Protein AF-A0A2E0N945-F1 (afdb_monomer_lite)

Sequence (122 aa):
MSPGILEIAKEKDNEEEGYLEIEIYKDLEFWKGAGVPIISSIPFAFLVLLLTGYENGNFVVSCFCFFFLWVLIGLSLAINTQIIKRKRYSLGSYISTILGIIIGVALGYYYVSYIFSISGWN

Structure (mmCIF, N/CA/C/O backbone):
data_AF-A0A2E0N945-F1
#
_entry.id   AF-A0A2E0N945-F1
#
loop_
_atom_site.group_PDB
_atom_site.id
_atom_site.type_symbol
_atom_site.label_atom_id
_atom_site.label_alt_id
_atom_site.label_comp_id
_atom_site.label_asym_id
_atom_site.label_entity_id
_atom_site.label_seq_id
_atom_site.pdbx_PDB_ins_code
_atom_site.Cartn_x
_atom_site.Cartn_y
_atom_site.Cartn_z
_atom_site.occupancy
_atom_site.B_iso_or_equiv
_atom_site.auth_seq_id
_atom_site.auth_comp_id
_atom_site.auth_asym_id
_atom_site.auth_atom_id
_atom_site.pdbx_PDB_model_num
ATOM 1 N N . MET A 1 1 ? -10.933 -39.218 40.036 1.00 40.75 1 MET A N 1
ATOM 2 C CA . MET A 1 1 ? -11.169 -38.839 38.626 1.00 40.75 1 MET A CA 1
ATOM 3 C C . MET A 1 1 ? -12.228 -37.752 38.633 1.00 40.75 1 MET A C 1
ATOM 5 O O . MET A 1 1 ? -13.328 -38.019 39.092 1.00 40.75 1 MET A O 1
ATOM 9 N N . SER A 1 2 ? -11.845 -36.514 38.304 1.00 38.84 2 SER A N 1
ATOM 10 C CA . SER A 1 2 ? -12.703 -35.329 38.456 1.00 38.84 2 SER A CA 1
ATOM 11 C C . SER A 1 2 ? -13.661 -35.199 37.256 1.00 38.84 2 SER A C 1
ATOM 13 O O . SER A 1 2 ? -13.168 -35.215 36.127 1.00 38.84 2 SER A O 1
ATOM 15 N N . PRO A 1 3 ? -14.986 -35.058 37.459 1.00 44.75 3 PRO A N 1
ATOM 16 C CA . PRO A 1 3 ? -15.984 -34.954 36.385 1.00 44.75 3 PRO A CA 1
ATOM 17 C C . PRO A 1 3 ? -15.936 -33.642 35.578 1.00 44.75 3 PRO A C 1
ATOM 19 O O . PRO A 1 3 ? -16.658 -33.506 34.595 1.00 44.75 3 PRO A O 1
ATOM 22 N N . GLY A 1 4 ? -15.081 -32.685 35.953 1.00 41.41 4 GLY A N 1
ATOM 23 C CA . GLY A 1 4 ? -15.126 -31.310 35.438 1.00 41.41 4 GLY A CA 1
ATOM 24 C C . GLY A 1 4 ? -14.756 -31.102 33.963 1.00 41.41 4 GLY A C 1
ATOM 25 O O . GLY A 1 4 ? -14.899 -29.993 33.470 1.00 41.41 4 GLY A O 1
ATOM 26 N N . ILE A 1 5 ? -14.288 -32.125 33.237 1.00 47.28 5 ILE A N 1
ATOM 27 C CA . ILE A 1 5 ? -13.964 -31.989 31.801 1.00 47.28 5 ILE A CA 1
ATOM 28 C C . ILE A 1 5 ? -15.195 -32.262 30.921 1.00 47.28 5 ILE A C 1
ATOM 30 O O . ILE A 1 5 ? -15.316 -31.690 29.840 1.00 47.28 5 ILE A O 1
ATOM 34 N N . LEU A 1 6 ? -16.138 -33.094 31.379 1.00 39.12 6 LEU A N 1
ATOM 35 C CA . LEU A 1 6 ? -17.299 -33.476 30.565 1.00 39.12 6 LEU A CA 1
ATOM 36 C C . LEU A 1 6 ? -18.393 -32.397 30.530 1.00 39.12 6 LEU A C 1
ATOM 38 O O . LEU A 1 6 ? -19.200 -32.379 29.604 1.00 39.12 6 LEU A O 1
ATOM 42 N N . GLU A 1 7 ? -18.420 -31.509 31.524 1.00 43.19 7 GLU A N 1
ATOM 43 C CA . GLU A 1 7 ? -19.418 -30.437 31.633 1.00 43.19 7 GLU A CA 1
ATOM 44 C C . GLU A 1 7 ? -19.083 -29.257 30.707 1.00 43.19 7 GLU A C 1
ATOM 46 O O . GLU A 1 7 ? -19.961 -28.738 30.026 1.00 43.19 7 GLU A O 1
ATOM 51 N N . ILE A 1 8 ? -17.793 -28.938 30.543 1.00 47.44 8 ILE A N 1
ATOM 52 C CA . ILE A 1 8 ? -17.321 -27.870 29.640 1.00 47.44 8 ILE A CA 1
ATOM 53 C C . ILE A 1 8 ? -17.522 -28.251 28.160 1.00 47.44 8 ILE A C 1
ATOM 55 O O . ILE A 1 8 ? -17.631 -27.386 27.293 1.00 47.44 8 ILE A O 1
ATOM 59 N N . ALA A 1 9 ? -17.591 -29.550 27.852 1.00 47.31 9 ALA A N 1
ATOM 60 C CA . ALA A 1 9 ? -17.848 -30.026 26.495 1.00 47.31 9 ALA A CA 1
ATOM 61 C C . ALA A 1 9 ? -19.339 -29.989 26.114 1.00 47.31 9 ALA A C 1
ATOM 63 O O . ALA A 1 9 ? -19.650 -29.878 24.935 1.00 47.31 9 ALA A O 1
ATOM 64 N N . LYS A 1 10 ? -20.260 -30.063 27.086 1.00 39.56 10 LYS A N 1
ATOM 65 C CA . LYS A 1 10 ? -21.708 -30.134 26.821 1.00 39.56 10 LYS A CA 1
ATOM 66 C C . LYS A 1 10 ? -22.397 -28.781 26.673 1.00 39.56 10 LYS A C 1
ATOM 68 O O . LYS A 1 10 ? -23.490 -28.731 26.123 1.00 39.56 10 LYS A O 1
ATOM 73 N N . GLU A 1 11 ? -21.770 -27.699 27.116 1.00 42.91 11 GLU A N 1
ATOM 74 C CA . GLU A 1 11 ? -22.330 -26.347 26.980 1.00 42.91 11 GLU A CA 1
ATOM 75 C C . GLU A 1 11 ? -21.964 -25.682 25.641 1.00 42.91 11 GLU A C 1
ATOM 77 O O . GLU A 1 11 ? -22.451 -24.605 25.320 1.00 42.91 11 GLU A O 1
ATOM 82 N N . LYS A 1 12 ? -21.127 -26.338 24.824 1.00 45.56 12 LYS A N 1
ATOM 83 C CA . LYS A 1 12 ? -20.633 -25.799 23.548 1.00 45.56 12 LYS A CA 1
ATOM 84 C C . LYS A 1 12 ? -21.355 -26.320 22.301 1.00 45.56 12 LYS A C 1
ATOM 86 O O . LYS A 1 12 ? -20.920 -26.013 21.198 1.00 45.56 12 LYS A O 1
ATOM 91 N N . ASP A 1 13 ? -22.427 -27.084 22.496 1.00 44.97 13 ASP A N 1
ATOM 92 C CA . ASP A 1 13 ? -23.216 -27.739 21.440 1.00 44.97 13 ASP A CA 1
ATOM 93 C C . ASP A 1 13 ? -24.626 -27.131 21.282 1.00 44.97 13 ASP A C 1
ATOM 95 O O . ASP A 1 13 ? -25.481 -27.724 20.630 1.00 44.97 13 ASP A O 1
ATOM 99 N N . ASN A 1 14 ? -24.914 -25.972 21.902 1.00 43.16 14 ASN A N 1
ATOM 100 C CA . ASN A 1 14 ? -26.288 -25.452 21.968 1.00 43.16 14 ASN A CA 1
ATOM 101 C C . ASN A 1 14 ? -26.446 -23.924 21.892 1.00 43.16 14 ASN A C 1
ATOM 103 O O . ASN A 1 14 ? -27.389 -23.372 22.452 1.00 43.16 14 ASN A O 1
ATOM 107 N N . GLU A 1 15 ? -25.564 -23.240 21.172 1.00 43.94 15 GLU A N 1
ATOM 108 C CA . GLU A 1 15 ? -25.871 -21.918 20.626 1.00 43.94 15 GLU A CA 1
ATOM 109 C C . GLU A 1 15 ? -25.435 -21.941 19.172 1.00 43.94 15 GLU A C 1
ATOM 111 O O . GLU A 1 15 ? -24.244 -21.932 18.881 1.00 43.94 15 GLU A O 1
ATOM 116 N N . GLU A 1 16 ? -26.439 -22.114 18.313 1.00 42.50 16 GLU A N 1
ATOM 117 C CA . GLU A 1 16 ? -26.499 -21.721 16.911 1.00 42.50 16 GLU A CA 1
ATOM 118 C C . GLU A 1 16 ? -25.143 -21.615 16.206 1.00 42.50 16 GLU A C 1
ATOM 120 O O . GLU A 1 16 ? -24.339 -20.718 16.460 1.00 42.50 16 GLU A O 1
ATOM 125 N N . GLU A 1 17 ? -24.957 -22.473 15.205 1.00 39.47 17 GLU A N 1
ATOM 126 C CA . GLU A 1 17 ? -24.074 -22.238 14.065 1.00 39.47 17 GLU A CA 1
ATOM 127 C C . GLU A 1 17 ? -24.497 -20.955 13.315 1.00 39.47 17 GLU A C 1
ATOM 129 O O . GLU A 1 17 ? -24.855 -20.962 12.140 1.00 39.47 17 GLU A O 1
ATOM 134 N N . GLY A 1 18 ? -24.452 -19.809 13.990 1.00 42.94 18 GLY A N 1
ATOM 135 C CA . GLY A 1 18 ? -24.332 -18.500 13.402 1.00 42.94 18 GLY A CA 1
ATOM 136 C C . GLY A 1 18 ? -22.930 -18.439 12.840 1.00 42.94 18 GLY A C 1
ATOM 137 O O . GLY A 1 18 ? -22.026 -17.856 13.443 1.00 42.94 18 GLY A O 1
ATOM 138 N N . TYR A 1 19 ? -22.740 -19.070 11.676 1.00 43.53 19 TYR A N 1
ATOM 139 C CA . TYR A 1 19 ? -21.754 -18.606 10.718 1.00 43.53 19 TYR A CA 1
ATOM 140 C C . TYR A 1 19 ? -21.864 -17.096 10.758 1.00 43.53 19 TYR A C 1
ATOM 142 O O . TYR A 1 19 ? -22.911 -16.550 10.423 1.00 43.53 19 TYR A O 1
ATOM 150 N N . LEU A 1 20 ? -20.840 -16.455 11.314 1.00 47.84 20 LEU A N 1
ATOM 151 C CA . LEU A 1 20 ? -20.710 -15.017 11.352 1.00 47.84 20 LEU A CA 1
ATOM 152 C C . LEU A 1 20 ? -20.898 -14.552 9.904 1.00 47.84 20 LEU A C 1
ATOM 154 O O . LEU A 1 20 ? -19.946 -14.528 9.126 1.00 47.84 20 LEU A O 1
ATOM 158 N N . GLU A 1 21 ? -22.131 -14.207 9.533 1.00 48.84 21 GLU A N 1
ATOM 159 C CA . GLU A 1 21 ? -22.450 -13.349 8.410 1.00 48.84 21 GLU A CA 1
ATOM 160 C C . GLU A 1 21 ? -21.884 -12.000 8.820 1.00 48.84 21 GLU A C 1
ATOM 162 O O . GLU A 1 21 ? -22.565 -11.087 9.284 1.00 48.84 21 GLU A O 1
ATOM 167 N N . ILE A 1 22 ? -20.558 -11.897 8.762 1.00 55.62 22 ILE A N 1
ATOM 168 C CA . ILE A 1 22 ? -19.902 -10.623 8.877 1.00 55.62 22 ILE A CA 1
ATOM 169 C C . ILE A 1 22 ? -20.334 -9.926 7.594 1.00 55.62 22 ILE A C 1
ATOM 171 O O . ILE A 1 22 ? -19.796 -10.192 6.519 1.00 55.62 22 ILE A O 1
ATOM 175 N N . GLU A 1 23 ? -21.336 -9.053 7.689 1.00 60.72 23 GLU A N 1
ATOM 176 C CA . GLU A 1 23 ? -21.719 -8.126 6.625 1.00 60.72 23 GLU A CA 1
ATOM 177 C C . GLU A 1 23 ? -20.600 -7.081 6.423 1.00 60.72 23 GLU A C 1
ATOM 179 O O . GLU A 1 23 ? -20.831 -5.874 6.432 1.00 60.72 23 GLU A O 1
ATOM 184 N N . ILE A 1 24 ? -19.353 -7.537 6.239 1.00 60.34 24 ILE A N 1
ATOM 185 C CA . ILE A 1 24 ? -18.162 -6.729 5.951 1.00 60.34 24 ILE A CA 1
ATOM 186 C C . ILE A 1 24 ? -18.453 -5.819 4.757 1.00 60.34 24 ILE A C 1
ATOM 188 O O . ILE A 1 24 ? -18.021 -4.671 4.729 1.00 60.34 24 ILE A O 1
ATOM 192 N N . TYR A 1 25 ? -19.253 -6.303 3.800 1.00 62.38 25 TYR A N 1
ATOM 193 C CA . TYR A 1 25 ? -19.636 -5.547 2.614 1.00 62.38 25 TYR A CA 1
ATOM 194 C C . TYR A 1 25 ? -20.489 -4.304 2.917 1.00 62.38 25 TYR A C 1
ATOM 196 O O . TYR A 1 25 ? -20.375 -3.328 2.179 1.00 62.38 25 TYR A O 1
ATOM 204 N N . LYS A 1 26 ? -21.294 -4.289 3.991 1.00 72.38 26 LYS A N 1
ATOM 205 C CA . LYS A 1 26 ? -22.070 -3.103 4.410 1.00 72.38 26 LYS A CA 1
ATOM 206 C C . LYS A 1 26 ? -21.302 -2.195 5.366 1.00 72.38 26 LYS A C 1
ATOM 208 O O . LYS A 1 26 ? -21.766 -1.097 5.677 1.00 72.38 26 LYS A O 1
ATOM 213 N N . ASP A 1 27 ? -20.141 -2.628 5.849 1.00 83.81 27 ASP A N 1
ATOM 214 C CA . ASP A 1 27 ? -19.440 -1.919 6.904 1.00 83.81 27 ASP A CA 1
ATOM 215 C C . ASP A 1 27 ? -18.589 -0.763 6.366 1.00 83.81 27 ASP A C 1
ATOM 217 O O . ASP A 1 27 ? -17.486 -0.930 5.842 1.00 83.81 27 ASP A O 1
ATOM 221 N N . LEU A 1 28 ? -19.103 0.454 6.537 1.00 87.38 28 LEU A N 1
ATOM 222 C CA . LEU A 1 28 ? -18.415 1.672 6.124 1.00 87.38 28 LEU A CA 1
ATOM 223 C C . LEU A 1 28 ? -17.062 1.859 6.834 1.00 87.38 28 LEU A C 1
ATOM 225 O O . LEU A 1 28 ? -16.128 2.386 6.230 1.00 87.38 28 LEU A O 1
ATOM 229 N N . GLU A 1 29 ? -16.933 1.478 8.108 1.00 87.19 29 GLU A N 1
ATOM 230 C CA . GLU A 1 29 ? -15.669 1.620 8.839 1.00 87.19 29 GLU A CA 1
ATOM 231 C C . GLU A 1 29 ? -14.604 0.673 8.298 1.00 87.19 29 GLU A C 1
ATOM 233 O O . GLU A 1 29 ? -13.445 1.071 8.173 1.00 87.19 29 GLU A O 1
ATOM 238 N N . PHE A 1 30 ? -15.000 -0.545 7.933 1.00 89.50 30 PHE A N 1
ATOM 239 C CA . PHE A 1 30 ? -14.137 -1.502 7.259 1.00 89.50 30 PHE A CA 1
ATOM 240 C C . PHE A 1 30 ? -13.632 -0.946 5.925 1.00 89.50 30 PHE A C 1
ATOM 242 O O . PHE A 1 30 ? -12.421 -0.881 5.707 1.00 89.50 30 PHE A O 1
ATOM 249 N N . TRP A 1 31 ? -14.536 -0.478 5.057 1.00 91.81 31 TRP A N 1
ATOM 250 C CA . TRP A 1 31 ? -14.162 0.071 3.750 1.00 91.81 31 TRP A CA 1
ATOM 251 C C . TRP A 1 31 ? -13.309 1.332 3.865 1.00 91.81 31 TRP A C 1
ATOM 253 O O . TRP A 1 31 ? -12.402 1.533 3.060 1.00 91.81 31 TRP A O 1
ATOM 263 N N . LYS A 1 32 ? -13.531 2.159 4.893 1.00 91.94 32 LYS A N 1
ATOM 264 C CA . LYS A 1 32 ? -12.640 3.282 5.212 1.00 91.94 32 LYS A CA 1
ATOM 265 C C . LYS A 1 32 ? -11.255 2.794 5.623 1.00 91.94 32 LYS A C 1
ATOM 267 O O . LYS A 1 32 ? -10.268 3.289 5.088 1.00 91.94 32 LYS A O 1
ATOM 272 N N . GLY A 1 33 ? -11.178 1.807 6.515 1.00 90.81 33 GLY A N 1
ATOM 273 C CA . GLY A 1 33 ? -9.915 1.174 6.897 1.00 90.81 33 GLY A CA 1
ATOM 274 C C . GLY A 1 33 ? -9.169 0.605 5.693 1.00 90.81 33 GLY A C 1
ATOM 275 O O . GLY A 1 33 ? -7.952 0.737 5.608 1.00 90.81 33 GLY A O 1
ATOM 276 N N . ALA A 1 34 ? -9.900 0.054 4.722 1.00 92.62 34 ALA A N 1
ATOM 277 C CA . ALA A 1 34 ? 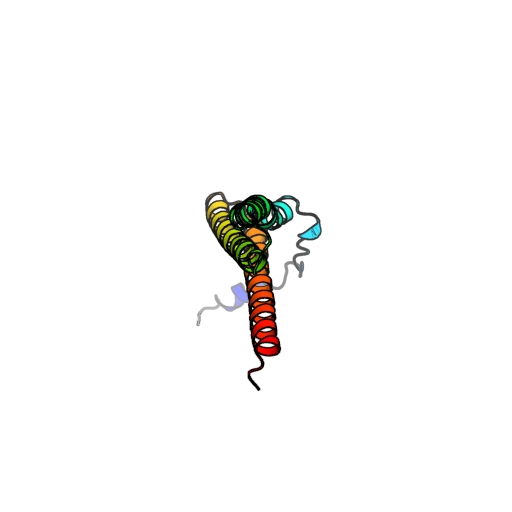-9.310 -0.495 3.514 1.00 92.62 34 ALA A CA 1
ATOM 278 C C . ALA A 1 34 ? -8.881 0.574 2.490 1.00 92.62 34 ALA A C 1
ATOM 280 O O . ALA A 1 34 ? -7.811 0.466 1.890 1.00 92.62 34 ALA A O 1
ATOM 281 N N . GLY A 1 35 ? -9.698 1.610 2.293 1.00 92.25 35 GLY A N 1
ATOM 282 C CA . GLY A 1 35 ? -9.510 2.621 1.252 1.00 92.25 35 GLY A CA 1
ATOM 283 C C . GLY A 1 35 ? -8.570 3.766 1.628 1.00 92.25 35 GLY A C 1
ATOM 284 O O . GLY A 1 35 ? -7.875 4.288 0.760 1.00 92.25 35 GLY A O 1
ATOM 285 N N . VAL A 1 36 ? -8.499 4.154 2.906 1.00 94.44 36 VAL A N 1
ATOM 286 C CA . VAL A 1 36 ? -7.639 5.266 3.357 1.00 94.44 36 VAL A CA 1
ATOM 287 C C . VAL A 1 36 ? -6.158 5.033 3.016 1.00 94.44 36 VAL A C 1
ATOM 289 O O . VAL A 1 36 ? -5.557 5.952 2.459 1.00 94.44 36 VAL A O 1
ATOM 292 N N . PRO A 1 37 ? -5.557 3.846 3.238 1.00 94.06 37 PRO A N 1
ATOM 293 C CA . PRO A 1 37 ? -4.177 3.569 2.820 1.00 94.06 37 PRO A CA 1
ATOM 294 C C . PRO A 1 37 ? -3.926 3.736 1.311 1.00 94.06 37 PRO A C 1
ATOM 296 O O . PRO A 1 37 ? -2.864 4.201 0.898 1.00 94.06 37 PRO A O 1
ATOM 299 N N . ILE A 1 38 ? -4.925 3.412 0.486 1.00 93.69 38 ILE A N 1
ATOM 300 C CA . ILE A 1 38 ? -4.849 3.496 -0.979 1.00 93.69 38 ILE A CA 1
ATOM 301 C C . ILE A 1 38 ? -4.934 4.954 -1.421 1.00 93.69 38 ILE A C 1
ATOM 303 O O . ILE A 1 38 ? -4.071 5.454 -2.128 1.00 93.69 38 ILE A O 1
ATOM 307 N N . ILE A 1 39 ? -5.969 5.670 -0.983 1.00 93.75 39 ILE A N 1
ATOM 308 C CA . ILE A 1 39 ? -6.217 7.044 -1.433 1.00 93.75 39 ILE A CA 1
ATOM 309 C C . ILE A 1 39 ? -5.107 7.977 -0.944 1.00 93.75 39 ILE A C 1
ATOM 311 O O . ILE A 1 39 ? -4.678 8.866 -1.673 1.00 93.75 39 ILE A O 1
ATOM 315 N N . SER A 1 40 ? -4.607 7.760 0.274 1.00 92.88 40 SER A N 1
ATOM 316 C CA . SER A 1 40 ? -3.553 8.598 0.857 1.00 92.88 40 SER A CA 1
ATOM 317 C C . SER A 1 40 ? -2.177 8.406 0.213 1.00 92.88 40 SER A C 1
ATOM 319 O O . SER A 1 40 ? -1.353 9.317 0.283 1.00 92.88 40 SER A O 1
ATOM 321 N N . SER A 1 41 ? -1.923 7.275 -0.454 1.00 92.56 41 SER A N 1
ATOM 322 C CA . SER A 1 41 ? -0.659 7.025 -1.160 1.00 92.56 41 SER A CA 1
ATOM 323 C C . SER A 1 41 ? -0.626 7.614 -2.580 1.00 92.56 41 SER A C 1
ATOM 325 O O . SER A 1 41 ? 0.463 7.874 -3.096 1.00 92.56 41 SER A O 1
ATOM 327 N N . ILE A 1 42 ? -1.781 7.922 -3.192 1.00 92.12 42 ILE A N 1
ATOM 328 C CA . ILE A 1 42 ? -1.871 8.493 -4.555 1.00 92.12 42 ILE A CA 1
ATOM 329 C C . ILE A 1 42 ? -1.150 9.848 -4.683 1.00 92.12 42 ILE A C 1
ATOM 331 O O . ILE A 1 42 ? -0.333 9.983 -5.597 1.00 92.12 42 ILE A O 1
ATOM 335 N N . PRO A 1 43 ? -1.376 10.854 -3.808 1.00 91.38 43 PRO A N 1
ATOM 336 C CA . PRO A 1 43 ? -0.731 12.159 -3.950 1.00 91.38 43 PRO A CA 1
ATOM 337 C C . PRO A 1 43 ? 0.792 12.074 -3.869 1.00 91.38 43 PRO A C 1
ATOM 339 O O . PRO A 1 43 ? 1.481 12.791 -4.585 1.00 91.38 43 PRO A O 1
ATOM 342 N N . PHE A 1 44 ? 1.322 11.174 -3.037 1.00 87.12 44 PHE A N 1
ATOM 343 C CA . PHE A 1 44 ? 2.762 10.954 -2.927 1.00 87.12 44 PHE A CA 1
ATOM 344 C C . PHE A 1 44 ? 3.338 10.306 -4.181 1.00 87.12 44 PHE A C 1
ATOM 346 O O . PHE A 1 44 ? 4.354 10.770 -4.690 1.00 87.12 44 PHE A O 1
ATOM 353 N N . ALA A 1 45 ? 2.686 9.270 -4.705 1.00 87.88 45 ALA A N 1
ATOM 354 C CA . ALA A 1 45 ? 3.108 8.637 -5.950 1.00 87.88 45 ALA A CA 1
ATOM 355 C C . ALA A 1 45 ? 3.107 9.640 -7.113 1.00 87.88 45 ALA A C 1
ATOM 357 O O . ALA A 1 45 ? 4.063 9.704 -7.890 1.00 87.88 45 ALA A O 1
ATOM 358 N N . PHE A 1 46 ? 2.067 10.472 -7.185 1.00 88.62 46 PHE A N 1
ATOM 359 C CA . PHE A 1 46 ? 1.948 11.525 -8.184 1.00 88.62 46 PHE A CA 1
ATOM 360 C C . PHE A 1 46 ? 3.016 12.612 -8.017 1.00 88.62 46 PHE A C 1
ATOM 362 O O . PHE A 1 46 ? 3.643 13.001 -8.997 1.00 88.62 46 PHE A O 1
ATOM 369 N N . LEU A 1 47 ? 3.285 13.054 -6.785 1.00 88.38 47 LEU A N 1
ATOM 370 C CA . LEU A 1 47 ? 4.363 13.999 -6.486 1.00 88.38 47 LEU A CA 1
ATOM 371 C C . LEU A 1 47 ? 5.719 13.449 -6.944 1.00 88.38 47 LEU A C 1
ATOM 373 O O . LEU A 1 47 ? 6.472 14.159 -7.602 1.00 88.38 47 LEU A O 1
ATOM 377 N N . VAL A 1 48 ? 6.016 12.184 -6.632 1.00 86.25 48 VAL A N 1
ATOM 378 C CA . VAL A 1 48 ? 7.256 11.528 -7.070 1.00 86.25 48 VAL A CA 1
ATOM 379 C C . VAL A 1 48 ? 7.349 11.538 -8.591 1.00 86.25 48 VAL A C 1
ATOM 381 O O . VAL A 1 48 ? 8.393 11.904 -9.110 1.00 86.25 48 VAL A O 1
ATOM 384 N N . LEU A 1 49 ? 6.262 11.221 -9.299 1.00 86.25 49 LEU A N 1
ATOM 385 C CA . LEU A 1 49 ? 6.226 11.229 -10.763 1.00 86.25 49 LEU A CA 1
ATOM 386 C C . LEU A 1 49 ? 6.438 12.630 -11.360 1.00 86.25 49 LEU A C 1
ATOM 388 O O . LEU A 1 49 ? 7.135 12.769 -12.362 1.00 86.25 49 LEU A O 1
ATOM 392 N N . LEU A 1 50 ? 5.874 13.672 -10.742 1.00 86.06 50 LEU A N 1
ATOM 393 C CA . LEU A 1 50 ? 6.103 15.059 -11.156 1.00 86.06 50 LEU A CA 1
ATOM 394 C C . LEU A 1 50 ? 7.555 15.500 -10.936 1.00 86.06 50 LEU A C 1
ATOM 396 O O . LEU A 1 50 ? 8.098 16.228 -11.761 1.00 86.06 50 LEU A O 1
ATOM 400 N N . LEU A 1 51 ? 8.172 15.075 -9.830 1.00 85.44 51 LEU A N 1
ATOM 401 C CA . LEU A 1 51 ? 9.542 15.450 -9.474 1.00 85.44 51 LEU A CA 1
ATOM 402 C C . LEU A 1 51 ? 10.592 14.712 -10.305 1.00 85.44 51 LEU A C 1
ATOM 404 O O . LEU A 1 51 ? 11.629 15.289 -10.620 1.00 85.44 51 LEU A O 1
ATOM 408 N N . THR A 1 52 ? 10.351 13.444 -10.637 1.00 79.81 52 THR A N 1
ATOM 409 C CA . THR A 1 52 ? 11.297 12.637 -11.417 1.00 79.81 52 THR A CA 1
ATOM 410 C C . THR A 1 52 ? 11.104 12.811 -12.923 1.00 79.81 52 THR A C 1
ATOM 412 O O . THR A 1 52 ? 12.054 12.624 -13.677 1.00 79.81 52 THR A O 1
ATOM 415 N N . GLY A 1 53 ? 9.927 13.259 -13.370 1.00 71.19 53 GLY A N 1
ATOM 416 C CA . GLY A 1 53 ? 9.603 13.435 -14.786 1.00 71.19 53 GLY A CA 1
ATOM 417 C C . GLY A 1 53 ? 9.232 12.114 -15.464 1.00 71.19 53 GLY A C 1
ATOM 418 O O . GLY 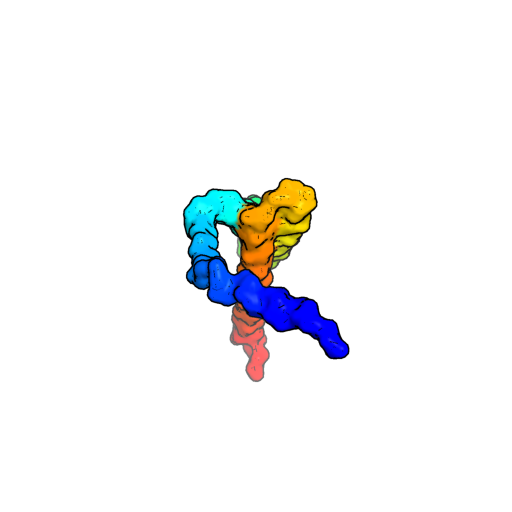A 1 53 ? 9.480 11.034 -14.939 1.00 71.19 53 GLY A O 1
ATOM 419 N N . TYR A 1 54 ? 8.610 12.169 -16.643 1.00 67.25 54 TYR A N 1
ATOM 420 C CA . TYR A 1 54 ? 8.082 10.966 -17.312 1.00 67.25 54 TYR A CA 1
ATOM 421 C C . TYR A 1 54 ? 9.135 10.179 -18.118 1.00 67.25 54 TYR A C 1
ATOM 423 O O . TYR A 1 54 ? 8.921 9.018 -18.466 1.00 67.25 54 TYR A O 1
ATOM 431 N N . GLU A 1 55 ? 10.285 10.781 -18.413 1.00 61.53 55 GLU A N 1
ATOM 432 C CA . GLU A 1 55 ? 11.305 10.170 -19.267 1.00 61.53 55 GLU A CA 1
ATOM 433 C C . GLU A 1 55 ? 12.167 9.167 -18.475 1.00 61.53 55 GLU A C 1
ATOM 435 O O . GLU A 1 55 ? 12.738 9.512 -17.447 1.00 61.53 55 GLU A O 1
ATOM 440 N N . ASN A 1 56 ? 12.286 7.927 -18.972 1.00 53.78 56 ASN A N 1
ATOM 441 C CA . ASN A 1 56 ? 13.207 6.868 -18.505 1.00 53.78 56 ASN A CA 1
ATOM 442 C C . ASN A 1 56 ? 12.860 6.103 -17.208 1.00 53.78 56 ASN A C 1
ATOM 444 O O . ASN A 1 56 ? 13.680 5.986 -16.303 1.00 53.78 56 ASN A O 1
ATOM 448 N N . GLY A 1 57 ? 11.682 5.472 -17.122 1.00 59.66 57 GLY A N 1
ATOM 449 C CA . GLY A 1 57 ? 11.426 4.451 -16.082 1.00 59.66 57 GLY A CA 1
ATOM 450 C C . GLY A 1 57 ? 11.042 4.997 -14.700 1.00 59.66 57 GLY A C 1
ATOM 451 O O . GLY A 1 57 ? 10.790 4.231 -13.772 1.00 59.66 57 GLY A O 1
ATOM 452 N N . ASN A 1 58 ? 10.879 6.311 -14.580 1.00 70.56 58 ASN A N 1
ATOM 453 C CA . ASN A 1 58 ? 10.417 7.010 -13.378 1.00 70.56 58 ASN A CA 1
ATOM 454 C C . ASN A 1 58 ? 9.006 6.614 -12.913 1.00 70.56 58 ASN A C 1
ATOM 456 O O . ASN A 1 58 ? 8.669 6.739 -11.733 1.00 70.56 58 ASN A O 1
ATOM 460 N N . PHE A 1 59 ? 8.202 6.051 -13.818 1.00 77.62 59 PHE A N 1
ATOM 461 C CA . PHE A 1 59 ? 6.925 5.428 -13.478 1.00 77.62 59 PHE A CA 1
ATOM 462 C C . PHE A 1 59 ? 7.090 4.235 -12.523 1.00 77.62 59 PHE A C 1
ATOM 464 O O . PHE A 1 59 ? 6.274 4.057 -11.621 1.00 77.62 59 PHE A O 1
ATOM 471 N N . VAL A 1 60 ? 8.168 3.454 -12.663 1.00 81.19 60 VAL A N 1
ATOM 472 C CA . VAL A 1 60 ? 8.455 2.305 -11.787 1.00 81.19 60 VAL A CA 1
ATOM 473 C C . VAL A 1 60 ? 8.760 2.784 -10.370 1.00 81.19 60 VAL A C 1
ATOM 475 O O . VAL A 1 60 ? 8.242 2.224 -9.406 1.00 81.19 60 VAL A O 1
A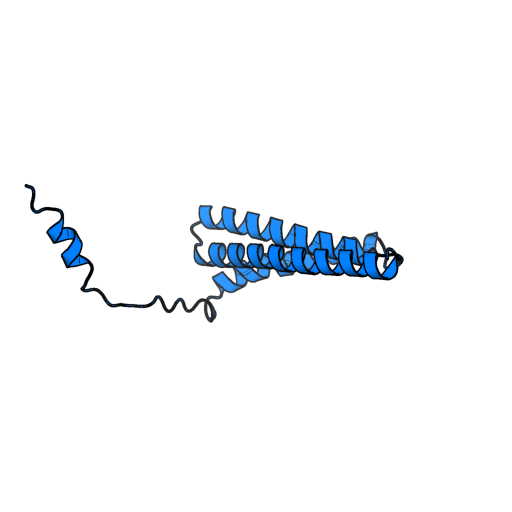TOM 478 N N . VAL A 1 61 ? 9.537 3.863 -10.240 1.00 82.62 61 VAL A N 1
ATOM 479 C CA . VAL A 1 61 ? 9.860 4.481 -8.945 1.00 82.62 61 VAL A CA 1
ATOM 480 C C . VAL A 1 61 ? 8.599 5.033 -8.279 1.00 82.62 61 VAL A C 1
ATOM 482 O O . VAL A 1 61 ? 8.353 4.755 -7.109 1.00 82.62 61 VAL A O 1
ATOM 485 N N . SER A 1 62 ? 7.754 5.744 -9.031 1.00 87.50 62 SER A N 1
ATOM 486 C CA . SER A 1 62 ? 6.461 6.238 -8.537 1.00 87.50 62 SER A CA 1
ATOM 487 C C . SER A 1 62 ? 5.545 5.096 -8.073 1.00 87.50 62 SER A C 1
ATOM 489 O O . SER A 1 62 ? 4.988 5.164 -6.975 1.00 87.50 62 SER A O 1
ATOM 491 N N . CYS A 1 63 ? 5.456 4.006 -8.844 1.00 86.88 63 CYS A N 1
ATOM 492 C CA . CYS A 1 63 ? 4.705 2.810 -8.458 1.00 86.88 63 CYS A CA 1
ATOM 493 C C . CYS A 1 63 ? 5.268 2.165 -7.188 1.00 86.88 63 CYS A C 1
ATOM 495 O O . CYS A 1 63 ? 4.510 1.800 -6.293 1.00 86.88 63 CYS A O 1
ATOM 497 N N . PHE A 1 64 ? 6.590 2.046 -7.071 1.00 88.00 64 PHE A N 1
ATOM 498 C CA . PHE A 1 64 ? 7.211 1.502 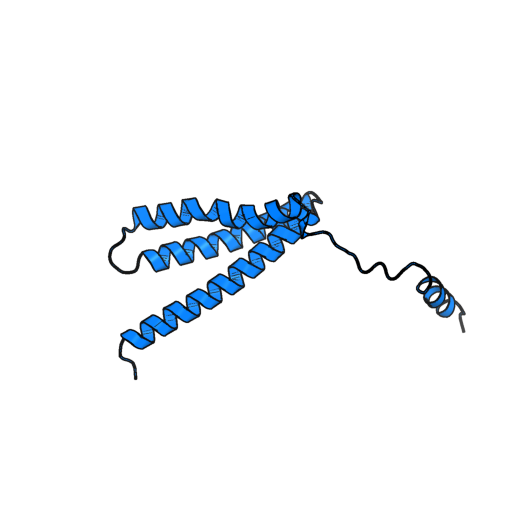-5.867 1.00 88.00 64 PHE A CA 1
ATOM 499 C C . PHE A 1 64 ? 6.889 2.362 -4.638 1.00 88.00 64 PHE A C 1
ATOM 501 O O . PHE A 1 64 ? 6.469 1.834 -3.608 1.00 88.00 64 PHE A O 1
ATOM 508 N N . CYS A 1 65 ? 6.998 3.688 -4.760 1.00 88.75 65 CYS A N 1
ATOM 509 C CA . CYS A 1 65 ? 6.621 4.623 -3.702 1.00 88.75 65 CYS A CA 1
ATOM 510 C C . CYS A 1 65 ? 5.140 4.499 -3.318 1.00 88.75 65 CYS A C 1
ATOM 512 O O . CYS A 1 65 ? 4.828 4.526 -2.128 1.00 88.75 65 CYS A O 1
ATOM 514 N N . PHE A 1 66 ? 4.244 4.318 -4.294 1.00 92.44 66 PHE A N 1
ATOM 515 C CA . PHE A 1 66 ? 2.821 4.084 -4.050 1.00 92.44 66 PHE A CA 1
ATOM 516 C C . PHE A 1 66 ? 2.595 2.859 -3.158 1.00 92.44 66 PHE A C 1
ATOM 518 O O . PHE A 1 66 ? 2.008 2.982 -2.083 1.00 92.44 66 PHE A O 1
ATOM 525 N N . PHE A 1 67 ? 3.101 1.690 -3.564 1.00 92.06 67 PHE A N 1
ATOM 526 C CA . PHE A 1 67 ? 2.896 0.445 -2.817 1.00 92.06 67 PHE A CA 1
ATOM 527 C C . PHE A 1 67 ? 3.579 0.468 -1.453 1.00 92.06 67 PHE A C 1
ATOM 529 O O . PHE A 1 67 ? 2.995 0.026 -0.465 1.00 92.06 67 PHE A O 1
ATOM 536 N N . PHE A 1 68 ? 4.786 1.026 -1.373 1.00 91.44 68 PHE A N 1
ATOM 537 C CA . PHE A 1 68 ? 5.504 1.139 -0.111 1.00 91.44 68 PHE A CA 1
ATOM 538 C C . PHE A 1 68 ? 4.739 2.003 0.899 1.00 91.44 68 PHE A C 1
ATOM 540 O O . PHE A 1 68 ? 4.538 1.595 2.044 1.00 91.44 68 PHE A O 1
ATOM 547 N N . LEU A 1 69 ? 4.244 3.168 0.471 1.00 93.62 69 LEU A N 1
ATOM 548 C CA . LEU A 1 69 ? 3.463 4.052 1.333 1.00 93.62 69 LEU A CA 1
ATOM 549 C C . LEU A 1 69 ? 2.094 3.473 1.672 1.00 93.62 69 LEU A C 1
ATOM 551 O O . LEU A 1 69 ? 1.678 3.579 2.822 1.00 93.62 69 LEU A O 1
ATOM 555 N N . TRP A 1 70 ? 1.418 2.820 0.725 1.00 95.44 70 TRP A N 1
ATOM 556 C CA . TRP A 1 70 ? 0.179 2.096 1.002 1.00 95.44 70 TRP A CA 1
ATOM 557 C C . TRP A 1 70 ? 0.397 1.098 2.149 1.00 95.44 70 TRP A C 1
ATOM 559 O O . TRP A 1 70 ? -0.309 1.160 3.157 1.00 95.44 70 TRP A O 1
ATOM 569 N N . VAL A 1 71 ? 1.415 0.239 2.058 1.00 94.38 71 VAL A N 1
ATOM 570 C CA . VAL A 1 71 ? 1.713 -0.764 3.093 1.00 94.38 71 VAL A CA 1
ATOM 571 C C . VAL A 1 71 ? 2.051 -0.110 4.435 1.00 94.38 71 VAL A C 1
ATOM 573 O O . VAL A 1 71 ? 1.508 -0.517 5.461 1.00 94.38 71 VAL A O 1
ATOM 576 N N . LEU A 1 72 ? 2.891 0.929 4.452 1.00 94.62 72 LEU A N 1
ATOM 577 C CA . LEU A 1 72 ? 3.248 1.629 5.691 1.00 94.62 72 LEU A CA 1
ATOM 578 C C . LEU A 1 72 ? 2.041 2.293 6.362 1.00 94.62 72 LEU A C 1
ATOM 580 O O . LEU A 1 72 ? 1.866 2.183 7.577 1.00 94.62 72 LEU A O 1
ATOM 584 N N . ILE A 1 73 ? 1.199 2.971 5.582 1.00 93.56 73 ILE A N 1
ATOM 585 C CA . ILE A 1 73 ? 0.009 3.656 6.093 1.00 93.56 73 ILE A CA 1
ATOM 586 C C . ILE A 1 73 ? -1.014 2.630 6.583 1.00 93.56 73 ILE A C 1
ATOM 588 O O . ILE A 1 73 ? -1.562 2.792 7.673 1.00 93.56 73 ILE A O 1
ATOM 592 N N . GLY A 1 74 ? -1.233 1.554 5.826 1.00 92.50 74 GLY A N 1
ATOM 593 C CA . GLY A 1 74 ? -2.113 0.455 6.212 1.00 92.50 74 GLY A CA 1
ATOM 594 C C . GLY A 1 74 ? -1.671 -0.219 7.510 1.00 92.50 74 GLY A C 1
ATOM 595 O O . GLY A 1 74 ? -2.492 -0.430 8.405 1.00 92.50 74 GLY A O 1
ATOM 596 N N . LEU A 1 75 ? -0.374 -0.478 7.675 1.00 92.88 75 LEU A N 1
ATOM 597 C CA . LEU A 1 75 ? 0.162 -1.074 8.896 1.00 92.88 75 LEU A CA 1
ATOM 598 C C . LEU A 1 75 ? 0.049 -0.112 10.089 1.00 92.88 75 LEU A C 1
ATOM 600 O O . LEU A 1 75 ? -0.415 -0.501 11.162 1.00 92.88 75 LEU A O 1
ATOM 604 N N . SER A 1 76 ? 0.413 1.159 9.893 1.00 92.19 76 SER A N 1
ATOM 605 C CA . SER A 1 76 ? 0.305 2.200 10.923 1.00 92.19 76 SER A CA 1
ATOM 606 C C . SER A 1 76 ? -1.137 2.375 11.398 1.00 92.19 76 SER A C 1
ATOM 608 O O . SER A 1 76 ? -1.406 2.409 12.600 1.00 92.19 76 SER A O 1
ATOM 610 N N . LEU A 1 77 ? -2.094 2.430 10.471 1.00 91.38 77 LEU A N 1
ATOM 611 C CA . LEU A 1 77 ? -3.512 2.533 10.797 1.00 91.38 77 LEU A CA 1
ATOM 612 C C . LEU A 1 77 ? -4.029 1.278 11.492 1.00 91.38 77 LEU A C 1
ATOM 614 O O . LEU A 1 77 ? -4.780 1.404 12.459 1.00 91.38 77 LEU A O 1
ATOM 618 N N . ALA A 1 78 ? -3.616 0.088 11.059 1.00 88.56 78 ALA A N 1
ATOM 619 C CA . ALA A 1 78 ? -4.027 -1.167 11.675 1.00 88.56 78 ALA A CA 1
ATOM 620 C C . ALA A 1 78 ? -3.628 -1.218 13.160 1.00 88.56 78 ALA A C 1
ATOM 622 O O . ALA A 1 78 ? -4.479 -1.507 14.003 1.00 88.56 78 ALA A O 1
ATOM 623 N N . ILE A 1 79 ? -2.385 -0.837 13.479 1.00 89.44 79 ILE A N 1
ATOM 624 C CA . ILE A 1 79 ? -1.857 -0.777 14.851 1.00 89.44 79 ILE A CA 1
ATOM 625 C C . ILE A 1 79 ? -2.553 0.328 15.656 1.00 89.44 79 ILE A C 1
ATOM 627 O O . ILE A 1 79 ? -3.091 0.075 16.734 1.00 89.44 79 ILE A O 1
ATOM 631 N N . ASN A 1 80 ? -2.610 1.554 15.127 1.00 87.06 80 ASN A N 1
ATOM 632 C CA . ASN A 1 80 ? -3.200 2.690 15.842 1.00 87.06 80 ASN A CA 1
ATOM 633 C C . ASN A 1 80 ? -4.694 2.486 16.137 1.00 87.06 80 ASN A C 1
ATOM 635 O O . ASN A 1 80 ? -5.187 2.856 17.203 1.00 87.06 80 ASN A O 1
ATOM 639 N N . THR A 1 81 ? -5.436 1.855 15.228 1.00 82.44 81 THR A N 1
ATOM 640 C CA . THR A 1 81 ? -6.865 1.584 15.440 1.00 82.44 81 THR A CA 1
ATOM 641 C C . THR A 1 81 ? -7.137 0.414 16.379 1.00 82.44 81 THR A C 1
ATOM 643 O O . THR A 1 81 ? -8.179 0.428 17.039 1.00 82.44 81 THR A O 1
ATOM 646 N N . GLN A 1 82 ? -6.203 -0.534 16.541 1.00 78.12 82 GLN A N 1
ATOM 647 C CA . GLN A 1 82 ? -6.269 -1.512 17.635 1.00 78.12 82 GLN A CA 1
ATOM 648 C C . GLN A 1 82 ? -6.168 -0.829 19.000 1.00 78.12 82 GLN A C 1
ATOM 650 O O . GLN A 1 82 ? -6.956 -1.146 19.892 1.00 78.12 82 GLN A O 1
ATOM 655 N N . ILE A 1 83 ? -5.271 0.154 19.144 1.00 80.50 83 ILE A N 1
ATOM 656 C CA . ILE A 1 83 ? -5.099 0.917 20.392 1.00 80.50 83 ILE A CA 1
ATOM 657 C C . ILE A 1 83 ? -6.400 1.651 20.762 1.00 80.50 83 ILE A C 1
ATOM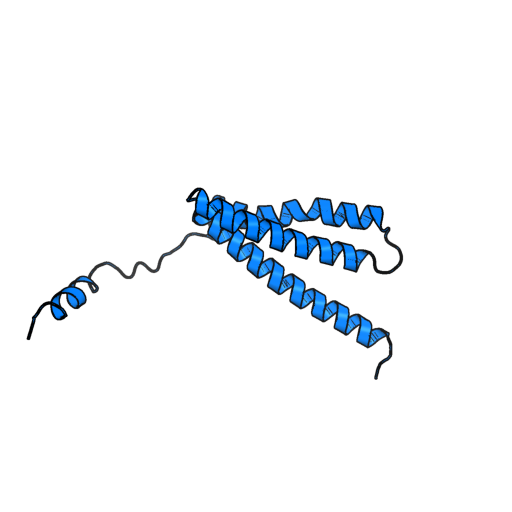 659 O O . ILE A 1 83 ? -6.816 1.646 21.919 1.00 80.50 83 ILE A O 1
ATOM 663 N N . ILE A 1 84 ? -7.102 2.209 19.770 1.00 80.19 84 ILE A N 1
ATOM 664 C CA . ILE A 1 84 ? -8.355 2.967 19.957 1.00 80.19 84 ILE A CA 1
ATOM 665 C C . ILE A 1 84 ? -9.601 2.044 19.911 1.00 80.19 84 ILE A C 1
ATOM 667 O O . ILE A 1 84 ? -10.738 2.505 19.851 1.00 80.19 84 ILE A O 1
ATOM 671 N N . LYS A 1 85 ? -9.418 0.714 19.952 1.00 84.06 85 LYS A N 1
ATOM 672 C CA . LYS A 1 85 ? -10.485 -0.312 19.942 1.00 84.06 85 LYS A CA 1
ATOM 673 C C . LYS A 1 85 ? -11.433 -0.267 18.727 1.00 84.06 85 LYS A C 1
ATOM 675 O O . LYS A 1 85 ? -12.520 -0.845 18.774 1.00 84.06 85 LYS A O 1
ATOM 680 N N . ARG A 1 86 ? -11.023 0.328 17.601 1.00 80.31 86 ARG A N 1
ATOM 681 C CA . ARG A 1 86 ? -11.777 0.316 16.331 1.00 80.31 86 ARG A CA 1
ATOM 682 C C . ARG A 1 86 ? -11.484 -0.956 15.535 1.00 80.31 86 ARG A C 1
ATOM 684 O O . ARG A 1 86 ? -10.767 -0.938 14.536 1.00 80.31 86 ARG A O 1
ATOM 691 N N . LYS A 1 87 ? -12.044 -2.080 15.992 1.00 81.69 87 LYS A N 1
ATOM 692 C CA . LYS A 1 87 ? -11.758 -3.423 15.451 1.00 81.69 87 LYS A CA 1
ATOM 693 C C . LYS A 1 87 ? -12.042 -3.560 13.948 1.00 81.69 87 LYS A C 1
ATOM 695 O O . LYS A 1 87 ? -11.227 -4.141 13.241 1.00 81.69 87 LYS A O 1
ATOM 700 N N . ARG A 1 88 ? -13.163 -3.023 13.453 1.00 84.75 88 ARG A N 1
ATOM 701 C CA . ARG A 1 88 ? -13.575 -3.180 12.043 1.00 84.75 88 ARG A CA 1
ATOM 702 C C . ARG A 1 88 ? -12.716 -2.352 11.085 1.00 84.75 88 ARG A C 1
ATOM 704 O O . ARG A 1 88 ? -12.274 -2.861 10.060 1.00 84.75 88 ARG A O 1
ATOM 711 N N . TYR A 1 89 ? -12.381 -1.124 11.480 1.00 88.31 89 TYR A N 1
ATOM 712 C CA . TYR A 1 89 ? -11.414 -0.294 10.759 1.00 88.31 89 TYR A CA 1
ATOM 713 C C . TYR A 1 89 ? -10.025 -0.944 10.724 1.00 88.31 89 TYR A C 1
ATOM 715 O O . TYR A 1 89 ? -9.390 -0.999 9.673 1.00 88.31 89 TYR A O 1
ATOM 723 N N . SER A 1 90 ? -9.567 -1.475 11.864 1.00 88.75 90 SER A N 1
ATOM 724 C CA . SER A 1 90 ? -8.290 -2.188 11.956 1.00 88.75 90 SER A CA 1
ATOM 725 C C . SER A 1 90 ? -8.249 -3.391 11.014 1.00 88.75 90 SER A C 1
ATOM 727 O O . SER A 1 90 ? -7.295 -3.530 10.252 1.00 88.75 90 SER A O 1
ATOM 729 N N . LEU A 1 91 ? -9.314 -4.202 10.988 1.00 89.12 91 LEU A N 1
ATOM 730 C CA . LEU A 1 91 ? -9.453 -5.334 10.069 1.00 89.12 91 LEU A CA 1
ATOM 731 C C . LEU A 1 91 ? -9.346 -4.890 8.600 1.00 89.12 91 LEU A C 1
ATOM 733 O O . LEU A 1 91 ? -8.583 -5.482 7.840 1.00 89.12 91 LEU A O 1
ATOM 737 N N . GLY A 1 92 ? -10.056 -3.825 8.213 1.00 88.88 92 GLY A N 1
ATOM 738 C CA . GLY A 1 92 ? -9.978 -3.263 6.860 1.00 88.88 92 GLY A CA 1
ATOM 739 C C . GLY A 1 92 ? -8.569 -2.795 6.498 1.00 88.88 92 GLY A C 1
ATOM 740 O O . GLY A 1 92 ? -8.081 -3.065 5.402 1.00 88.88 92 GLY A O 1
ATOM 741 N N . SER A 1 93 ? -7.876 -2.172 7.450 1.00 92.56 93 SER A N 1
ATOM 742 C CA . SER A 1 93 ? -6.496 -1.715 7.283 1.00 92.56 93 SER A CA 1
ATOM 743 C C . SER A 1 93 ? -5.507 -2.876 7.133 1.00 92.56 93 SER A C 1
ATOM 745 O O . SER A 1 93 ? -4.629 -2.829 6.270 1.00 92.56 93 SER A O 1
ATOM 747 N N . TYR A 1 94 ? -5.668 -3.955 7.908 1.00 92.31 94 TYR A N 1
ATOM 748 C CA . TYR A 1 94 ? -4.874 -5.178 7.754 1.00 92.31 94 TYR A CA 1
ATOM 749 C C . TYR A 1 94 ? -5.076 -5.819 6.384 1.00 92.31 94 TYR A C 1
ATOM 751 O O . TYR A 1 94 ? -4.097 -6.108 5.699 1.00 92.31 94 TYR A O 1
ATOM 759 N N . ILE A 1 95 ? -6.330 -5.996 5.960 1.00 92.81 95 ILE A N 1
ATOM 760 C CA . ILE A 1 95 ? -6.642 -6.579 4.650 1.00 92.81 95 ILE A CA 1
ATOM 761 C C . ILE A 1 95 ? -6.064 -5.714 3.528 1.00 92.81 95 ILE A C 1
ATOM 763 O O . ILE A 1 95 ? -5.423 -6.235 2.620 1.00 92.81 95 ILE A O 1
ATOM 767 N N . SER A 1 96 ? -6.202 -4.392 3.622 1.00 94.31 96 SER A N 1
ATOM 768 C CA . SER A 1 96 ? -5.616 -3.460 2.655 1.00 94.31 96 SER A CA 1
ATOM 769 C C . SER A 1 96 ? -4.092 -3.534 2.607 1.00 94.31 96 SER A C 1
ATOM 771 O O . SER A 1 96 ? -3.514 -3.525 1.526 1.00 94.31 96 SER A O 1
ATOM 773 N N . THR A 1 97 ? -3.434 -3.702 3.754 1.00 94.44 97 THR A N 1
ATOM 774 C CA . THR A 1 97 ? -1.976 -3.884 3.823 1.00 94.44 97 THR A CA 1
ATOM 775 C C . THR A 1 97 ? -1.546 -5.177 3.131 1.00 94.44 97 THR A C 1
ATOM 777 O O . THR A 1 97 ? -0.619 -5.165 2.326 1.00 94.44 97 THR A O 1
ATOM 780 N N . ILE A 1 98 ? -2.240 -6.288 3.403 1.00 94.69 98 ILE A N 1
ATOM 781 C CA . ILE A 1 98 ? -1.971 -7.589 2.773 1.00 94.69 98 ILE A CA 1
ATOM 782 C C . ILE A 1 98 ? -2.156 -7.493 1.255 1.00 94.69 98 ILE A C 1
ATOM 784 O O . ILE A 1 98 ? -1.289 -7.939 0.505 1.00 94.69 98 ILE A O 1
ATOM 788 N N . LEU A 1 99 ? -3.240 -6.862 0.797 1.00 94.12 99 LEU A N 1
ATOM 789 C CA . LEU A 1 99 ? -3.476 -6.619 -0.627 1.00 94.12 99 LEU A CA 1
ATOM 790 C C . LEU A 1 99 ? -2.370 -5.758 -1.245 1.00 94.12 99 LEU A C 1
ATOM 792 O O . LEU A 1 99 ? -1.863 -6.107 -2.308 1.00 94.12 99 LEU A O 1
ATOM 796 N N . GLY A 1 100 ? -1.946 -4.688 -0.568 1.00 92.75 100 GLY A N 1
ATOM 797 C CA . GLY A 1 100 ? -0.840 -3.839 -1.010 1.00 92.75 100 GLY A CA 1
ATOM 798 C C . GLY A 1 100 ? 0.466 -4.619 -1.192 1.00 92.75 100 GLY A C 1
ATOM 799 O O . GLY A 1 100 ? 1.147 -4.437 -2.199 1.00 92.75 100 GLY A O 1
ATOM 800 N N . ILE A 1 101 ? 0.783 -5.544 -0.277 1.00 93.88 101 ILE A N 1
ATOM 801 C CA . ILE A 1 101 ? 1.958 -6.425 -0.388 1.00 93.88 101 ILE A CA 1
ATOM 802 C C . ILE A 1 101 ? 1.809 -7.385 -1.572 1.00 93.88 101 ILE A C 1
ATOM 804 O O . ILE A 1 101 ? 2.719 -7.474 -2.391 1.00 93.88 101 ILE A O 1
ATOM 808 N N . ILE A 1 102 ? 0.676 -8.088 -1.687 1.00 94.56 102 ILE A N 1
ATOM 809 C CA . ILE A 1 102 ? 0.448 -9.070 -2.761 1.00 94.56 102 ILE A CA 1
ATOM 810 C C . ILE A 1 102 ? 0.554 -8.398 -4.132 1.00 94.56 102 ILE A C 1
ATOM 812 O O . ILE A 1 102 ? 1.285 -8.875 -4.999 1.00 94.56 102 ILE A O 1
ATOM 816 N N . ILE A 1 103 ? -0.141 -7.273 -4.318 1.00 92.81 103 ILE A N 1
ATOM 817 C CA . ILE A 1 103 ? -0.144 -6.537 -5.585 1.00 92.81 103 ILE A CA 1
ATOM 818 C C . ILE A 1 103 ? 1.245 -5.949 -5.857 1.00 92.81 103 ILE A C 1
ATOM 820 O O . ILE A 1 103 ? 1.747 -6.074 -6.972 1.00 92.81 103 ILE A O 1
ATOM 824 N N . GLY A 1 104 ? 1.892 -5.363 -4.846 1.00 91.19 104 GLY A N 1
ATOM 825 C CA . GLY A 1 104 ? 3.237 -4.806 -4.974 1.00 91.19 104 GLY A CA 1
ATOM 826 C C . GLY A 1 104 ? 4.275 -5.854 -5.386 1.00 91.19 104 GLY A C 1
ATOM 827 O O . GLY A 1 104 ? 5.068 -5.606 -6.292 1.00 91.19 104 GLY A O 1
ATOM 828 N N . VAL A 1 105 ? 4.239 -7.048 -4.786 1.00 91.19 105 VAL A N 1
ATOM 829 C CA . VAL A 1 105 ? 5.130 -8.168 -5.138 1.00 91.19 105 VAL A CA 1
ATOM 830 C C . VAL A 1 105 ? 4.825 -8.699 -6.537 1.00 91.19 105 VAL A C 1
ATOM 832 O O . VAL A 1 105 ? 5.752 -8.893 -7.321 1.00 91.19 105 VAL A O 1
ATOM 835 N N . ALA A 1 106 ? 3.548 -8.899 -6.878 1.00 91.06 106 ALA A N 1
ATOM 836 C CA . ALA A 1 106 ? 3.148 -9.389 -8.196 1.00 91.06 106 ALA A CA 1
ATOM 837 C C . ALA A 1 106 ? 3.587 -8.432 -9.316 1.00 91.06 106 ALA A C 1
ATOM 839 O O . ALA A 1 106 ? 4.174 -8.863 -10.311 1.00 91.06 106 ALA A O 1
ATOM 840 N N . LEU A 1 107 ? 3.370 -7.127 -9.133 1.00 88.31 107 LEU A N 1
ATOM 841 C CA . LEU A 1 107 ? 3.816 -6.112 -10.084 1.00 88.31 107 LEU A CA 1
ATOM 842 C C . LEU A 1 107 ? 5.338 -6.003 -10.124 1.00 88.31 107 LEU A C 1
ATOM 844 O O . LEU A 1 107 ? 5.901 -5.918 -11.209 1.00 88.31 107 LEU A O 1
ATOM 848 N N . GLY A 1 108 ? 6.017 -6.057 -8.976 1.00 86.81 108 GLY A N 1
ATOM 849 C CA . GLY A 1 108 ? 7.479 -6.073 -8.923 1.00 86.81 108 GLY A CA 1
ATOM 850 C C . GLY A 1 108 ? 8.068 -7.239 -9.719 1.00 86.81 108 GLY A C 1
ATOM 851 O O . GLY A 1 108 ? 8.944 -7.033 -10.556 1.00 86.81 108 GLY A O 1
ATOM 852 N N . TYR A 1 109 ? 7.530 -8.446 -9.530 1.00 87.75 109 TYR A N 1
ATOM 853 C CA . TYR A 1 109 ? 7.941 -9.632 -10.282 1.00 87.75 109 TYR A CA 1
ATOM 854 C C . TYR A 1 109 ? 7.686 -9.478 -11.785 1.00 87.75 109 TYR A C 1
ATOM 856 O O . TYR A 1 109 ? 8.557 -9.795 -12.598 1.00 87.75 109 TYR A O 1
ATOM 864 N N . TYR A 1 110 ? 6.523 -8.941 -12.160 1.00 86.25 110 TYR A N 1
ATOM 865 C CA . TYR A 1 110 ? 6.186 -8.653 -13.552 1.00 86.25 110 TYR A CA 1
ATOM 866 C C . TYR A 1 110 ? 7.167 -7.657 -14.188 1.00 86.25 110 TYR A C 1
ATOM 868 O O . TYR A 1 110 ? 7.703 -7.928 -15.261 1.00 86.25 110 TYR A O 1
ATOM 876 N N . TYR A 1 111 ? 7.465 -6.542 -13.514 1.00 82.88 111 TYR A N 1
ATOM 877 C CA . TYR A 1 111 ? 8.400 -5.529 -14.012 1.00 82.88 111 TYR A CA 1
ATOM 878 C C . TYR A 1 111 ? 9.816 -6.071 -14.170 1.00 82.88 111 TYR A C 1
ATOM 880 O O . TYR A 1 111 ? 10.446 -5.843 -15.201 1.00 82.88 111 TYR A O 1
ATOM 888 N N . VAL A 1 112 ? 10.312 -6.811 -13.179 1.00 83.38 112 VAL A N 1
ATOM 889 C CA . VAL A 1 112 ? 11.638 -7.435 -13.246 1.00 83.38 1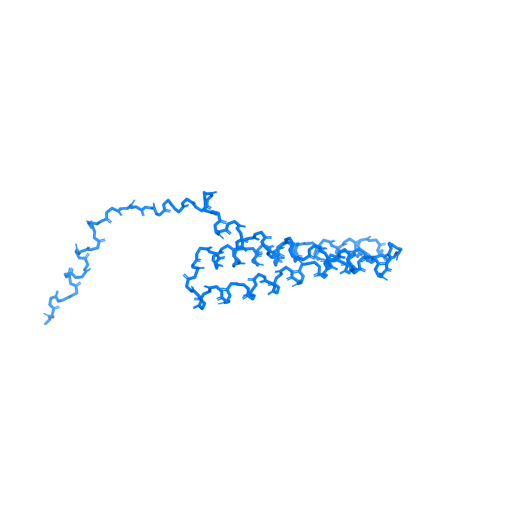12 VAL A CA 1
ATOM 890 C C . VAL A 1 112 ? 11.706 -8.420 -14.417 1.00 83.38 112 VAL A C 1
ATOM 892 O O . VAL A 1 112 ? 12.637 -8.354 -15.217 1.00 83.38 112 VAL A O 1
ATOM 895 N N . SER A 1 113 ? 10.690 -9.271 -14.576 1.00 83.75 113 SER A N 1
ATOM 896 C CA . SER A 1 113 ? 10.608 -10.233 -15.685 1.00 83.75 113 SER A CA 1
ATOM 897 C C . SER A 1 113 ? 10.564 -9.542 -17.052 1.00 83.75 113 SER A C 1
ATOM 899 O O . SER A 1 113 ? 11.241 -9.965 -17.987 1.00 83.75 113 SER A O 1
ATOM 901 N N . TYR A 1 114 ? 9.815 -8.443 -17.164 1.00 82.69 114 TYR A N 1
ATOM 902 C CA . TYR A 1 114 ? 9.742 -7.629 -18.376 1.00 82.69 114 TYR A CA 1
ATOM 903 C C . TYR A 1 114 ? 11.099 -7.005 -18.735 1.00 82.69 114 TYR A C 1
ATOM 905 O O . TYR A 1 114 ? 11.524 -7.070 -19.888 1.00 82.69 114 TYR A O 1
ATOM 913 N N . ILE A 1 115 ? 11.818 -6.462 -17.745 1.00 80.38 115 ILE A N 1
ATOM 914 C CA . ILE A 1 115 ? 13.163 -5.905 -17.944 1.00 80.38 115 ILE A CA 1
ATOM 915 C C . ILE A 1 115 ? 14.130 -6.990 -18.433 1.00 80.38 115 ILE A C 1
ATOM 917 O O . ILE A 1 115 ? 14.848 -6.759 -19.407 1.00 80.38 115 ILE A O 1
ATOM 921 N N . PHE A 1 116 ? 14.129 -8.176 -17.815 1.00 81.25 116 PHE A N 1
ATOM 922 C CA . PHE A 1 116 ? 14.974 -9.292 -18.260 1.00 81.25 116 PHE A CA 1
ATOM 923 C C . PHE A 1 116 ? 14.638 -9.741 -19.686 1.00 81.25 116 PHE A C 1
ATOM 925 O O . PHE A 1 116 ? 15.548 -9.951 -20.485 1.00 81.25 116 PHE A O 1
ATOM 932 N N . SER A 1 117 ? 13.349 -9.799 -20.035 1.00 80.56 117 SER A N 1
ATOM 933 C CA . SER A 1 117 ? 12.900 -10.159 -21.384 1.00 80.56 117 SER A CA 1
ATOM 934 C C . SER A 1 117 ? 13.355 -9.167 -22.458 1.00 80.56 117 SER A C 1
ATOM 936 O O . SER A 1 117 ? 13.597 -9.578 -23.589 1.00 80.56 117 SER A O 1
ATOM 938 N N . ILE A 1 118 ? 13.450 -7.873 -22.141 1.00 76.19 118 ILE A N 1
ATOM 939 C CA . ILE A 1 118 ? 13.884 -6.837 -23.095 1.00 76.19 118 ILE A CA 1
ATOM 940 C C . ILE A 1 118 ? 15.406 -6.735 -23.177 1.00 76.19 118 ILE A C 1
ATOM 942 O O . ILE A 1 118 ? 15.947 -6.431 -24.237 1.00 76.19 118 ILE A O 1
ATOM 946 N N . SER A 1 119 ? 16.108 -7.011 -22.079 1.00 72.44 119 SER A N 1
ATOM 947 C CA . SER A 1 119 ? 17.566 -6.859 -21.985 1.00 72.44 119 SER A CA 1
ATOM 948 C C . SER A 1 119 ? 18.354 -7.945 -22.734 1.00 72.44 119 SER A C 1
ATOM 950 O O . SER A 1 119 ? 19.581 -7.948 -22.677 1.00 72.44 119 SER A O 1
ATOM 952 N N . GLY A 1 120 ? 17.680 -8.870 -23.430 1.00 57.88 120 GLY A N 1
ATOM 953 C CA . GLY A 1 120 ? 18.324 -9.883 -24.271 1.00 57.88 120 GLY A CA 1
ATOM 954 C C . GLY A 1 120 ? 19.177 -10.898 -23.505 1.00 57.88 120 GLY A C 1
ATOM 955 O O . GLY A 1 120 ? 20.039 -11.527 -24.107 1.00 57.88 120 GLY A O 1
ATOM 956 N N . TRP A 1 121 ? 18.964 -11.061 -22.196 1.00 54.81 121 TRP A N 1
ATOM 957 C CA . TRP A 1 121 ? 19.574 -12.142 -21.419 1.00 54.81 121 TRP A CA 1
ATOM 958 C C . TRP A 1 121 ? 18.803 -13.446 -21.677 1.00 54.81 121 TRP A C 1
ATOM 960 O O . TRP A 1 121 ? 17.963 -13.847 -20.875 1.00 54.81 121 TRP A O 1
ATOM 970 N N . ASN A 1 122 ? 19.077 -14.064 -22.826 1.00 50.00 122 ASN A N 1
ATOM 971 C CA . ASN A 1 122 ? 18.876 -15.488 -23.107 1.00 50.00 122 ASN A CA 1
ATOM 972 C C . ASN A 1 122 ? 20.220 -16.080 -23.526 1.00 50.00 122 ASN A C 1
ATOM 974 O O . ASN A 1 122 ? 20.895 -15.435 -24.361 1.00 50.00 122 ASN A O 1
#

Secondary structure (DSSP, 8-state):
--THHHHHHHTTSSS--------GGG-HHHHHHHHHHHHHHHHHHHHHHHHH-SSSSHHHHHHHHHHHHHHHHHHHHHHHHHHTT-HHHHHHHHHHHHHHHHHHHHHHHHHHHHHHHHTT--

pLDDT: mean 77.52, std 18.36, range [38.84, 95.44]

Foldseek 3Di:
DDPVVVVVVVVPPPDDPPPPPVVLVPDPLLVCLQCVLQVVLVVVLVVQCVVVDDPDCSNVVSLLSSLVSSLVVLVVQLVVCVVVVVNSSNNSSVVNNVVSVVVSVVVVVVVVVVCCVVVPPD

Radius of gyration: 22.44 Å; chains: 1; bounding box: 46×54×63 Å